Protein AF-A0A533XN51-F1 (afdb_monomer_lite)

Foldseek 3Di:
DDDPPPPDPPPPPPDPDPCVVDPDQQLVVLLVVLLVCLQVVPDLVVNLVSLVSNVVSPHDLVSSLVSLVVSCVVRNDVSSVSSLVSSVVNCVVVVHDSVD

Sequence (100 aa):
MIILDEGPTFEMSASLNRSNRSSLDVTSTELVTVAALTALQYPKEQLQIHIESALAAGCSPQEITEVILQMALYAGLPAVRNALQARADVFHRAQLEQGA

Radius of gyration: 18.74 Å; chains: 1; bounding box: 46×59×32 Å

Secondary structure (DSSP, 8-state):
-----------TTS---GGGT-SS-HHHHHHHHHHHHHHTT--HHHHHHHHHHHHHTT--HHHHHHHHHHTHHHHHHHHHHHHHHHHHHHHHHTT--TT-

Structure (mmCIF, N/CA/C/O backbone):
data_AF-A0A533XN51-F1
#
_entry.id   AF-A0A533XN51-F1
#
loop_
_atom_site.group_PDB
_atom_site.id
_atom_site.type_symbol
_atom_site.label_atom_id
_atom_site.label_alt_id
_atom_site.label_comp_id
_atom_site.label_asym_id
_atom_site.label_entity_id
_atom_site.label_seq_id
_atom_site.pdbx_PDB_ins_code
_atom_site.Cartn_x
_atom_site.Cartn_y
_atom_site.Cartn_z
_atom_site.occupancy
_atom_site.B_iso_or_equiv
_atom_site.auth_seq_id
_atom_site.auth_comp_id
_atom_site.auth_asym_id
_atom_site.auth_atom_id
_atom_site.pdbx_PDB_model_num
ATOM 1 N N . MET A 1 1 ? 33.274 47.474 8.267 1.00 41.12 1 MET A N 1
ATOM 2 C CA . MET A 1 1 ? 32.219 46.987 9.175 1.00 41.12 1 MET A CA 1
ATOM 3 C C . MET A 1 1 ? 31.180 46.286 8.319 1.00 41.12 1 MET A C 1
ATOM 5 O O . MET A 1 1 ? 30.300 46.938 7.782 1.00 41.12 1 MET A O 1
ATOM 9 N N . ILE A 1 2 ? 31.383 44.991 8.082 1.00 37.84 2 ILE A N 1
ATOM 10 C CA . ILE A 1 2 ? 30.404 44.113 7.438 1.00 37.84 2 ILE A CA 1
ATOM 11 C C . ILE A 1 2 ? 29.963 43.200 8.573 1.00 37.84 2 ILE A C 1
ATOM 13 O O . ILE A 1 2 ? 30.783 42.460 9.112 1.00 37.84 2 ILE A O 1
ATOM 17 N N . ILE A 1 3 ? 28.727 43.381 9.027 1.00 39.78 3 ILE A N 1
ATOM 18 C CA . ILE A 1 3 ? 28.108 42.518 10.028 1.00 39.78 3 ILE A CA 1
ATOM 19 C C . ILE A 1 3 ? 27.907 41.166 9.336 1.00 39.78 3 ILE A C 1
ATOM 21 O O . ILE A 1 3 ? 27.180 41.095 8.346 1.00 39.78 3 ILE A O 1
ATOM 25 N N . LEU A 1 4 ? 28.609 40.130 9.797 1.00 40.12 4 LEU A N 1
ATOM 26 C CA . LEU A 1 4 ? 28.270 38.749 9.471 1.00 40.12 4 LEU A CA 1
ATOM 27 C C . LEU A 1 4 ? 26.984 38.443 10.240 1.00 40.12 4 LEU A C 1
ATOM 29 O O . LEU A 1 4 ? 26.991 38.387 11.468 1.00 40.12 4 LEU A O 1
ATOM 33 N N . ASP A 1 5 ? 25.871 38.360 9.517 1.00 47.78 5 ASP A N 1
ATOM 34 C CA . ASP A 1 5 ? 24.639 37.770 10.028 1.00 47.78 5 ASP A CA 1
ATOM 35 C C . ASP A 1 5 ? 24.898 36.264 10.128 1.00 47.78 5 ASP A C 1
ATOM 37 O O . ASP A 1 5 ? 24.840 35.531 9.138 1.00 47.78 5 ASP A O 1
ATOM 41 N N . GLU A 1 6 ? 25.330 35.831 11.311 1.00 54.06 6 GLU A N 1
ATOM 42 C CA . GLU A 1 6 ? 25.426 34.424 11.685 1.00 54.06 6 GLU A CA 1
ATOM 43 C C . GLU A 1 6 ? 24.002 33.858 11.623 1.00 54.06 6 GLU A C 1
ATOM 45 O O . GLU A 1 6 ? 23.218 33.983 12.566 1.00 54.06 6 GLU A O 1
ATOM 50 N N . GLY A 1 7 ? 23.645 33.313 10.456 1.00 56.00 7 GLY A N 1
ATOM 51 C CA . GLY A 1 7 ? 22.354 32.682 10.220 1.00 56.00 7 GLY A CA 1
ATOM 52 C C . GLY A 1 7 ? 22.035 31.662 11.319 1.00 56.00 7 GLY A C 1
ATOM 53 O O . GLY A 1 7 ? 22.951 31.111 11.935 1.00 56.00 7 GLY A O 1
ATOM 54 N N . PRO A 1 8 ? 20.745 31.404 11.590 1.00 50.16 8 PRO A N 1
ATOM 55 C CA . PRO A 1 8 ? 20.329 30.633 12.750 1.00 50.16 8 PRO A CA 1
ATOM 56 C C . PRO A 1 8 ? 21.046 29.286 12.758 1.00 50.16 8 PRO A C 1
ATOM 58 O O . PRO A 1 8 ? 20.894 28.477 11.840 1.00 50.16 8 PRO A O 1
ATOM 61 N N . THR A 1 9 ? 21.840 29.070 13.806 1.00 52.50 9 THR A N 1
ATOM 62 C CA . THR A 1 9 ? 22.452 27.791 14.145 1.00 52.50 9 THR A CA 1
ATOM 63 C C . THR A 1 9 ? 21.329 26.771 14.249 1.00 52.50 9 THR A C 1
ATOM 65 O O . THR A 1 9 ? 20.614 26.712 15.248 1.00 52.50 9 THR A O 1
ATOM 68 N N . PHE A 1 10 ? 21.113 26.025 13.168 1.00 53.28 10 PHE A N 1
ATOM 69 C CA . PHE A 1 10 ? 20.123 24.966 13.097 1.00 53.28 10 PHE A CA 1
ATOM 70 C C . PHE A 1 10 ? 20.556 23.880 14.080 1.00 53.28 10 PHE A C 1
ATOM 72 O O . PHE A 1 10 ? 21.443 23.077 13.786 1.00 53.28 10 PHE A O 1
ATOM 79 N N . GLU A 1 11 ? 19.983 23.910 15.283 1.00 46.47 11 GLU A N 1
ATOM 80 C CA . GLU A 1 11 ? 20.185 22.888 16.301 1.00 46.47 11 GLU A CA 1
ATOM 81 C C . GLU A 1 11 ? 19.736 21.532 15.734 1.00 46.47 11 GLU A C 1
ATOM 83 O O . GLU A 1 11 ? 18.554 21.199 15.655 1.00 46.47 11 GLU A O 1
ATOM 88 N N . MET A 1 12 ? 20.719 20.746 15.292 1.00 45.56 12 MET A N 1
ATOM 89 C CA . MET A 1 12 ? 20.566 19.455 14.611 1.00 45.56 12 MET A CA 1
ATOM 90 C C . MET A 1 12 ? 19.972 18.354 15.517 1.00 45.56 12 MET A C 1
ATOM 92 O O . MET A 1 12 ? 19.759 17.230 15.073 1.00 45.56 12 MET A O 1
ATOM 96 N N . SER A 1 13 ? 19.704 18.628 16.795 1.00 45.22 13 SER A N 1
ATOM 97 C CA . SER A 1 13 ? 19.329 17.613 17.787 1.00 45.22 13 SER A CA 1
ATOM 98 C C . SER A 1 13 ? 17.820 17.455 18.025 1.00 45.22 13 SER A C 1
ATOM 100 O O . SER A 1 13 ? 17.437 16.540 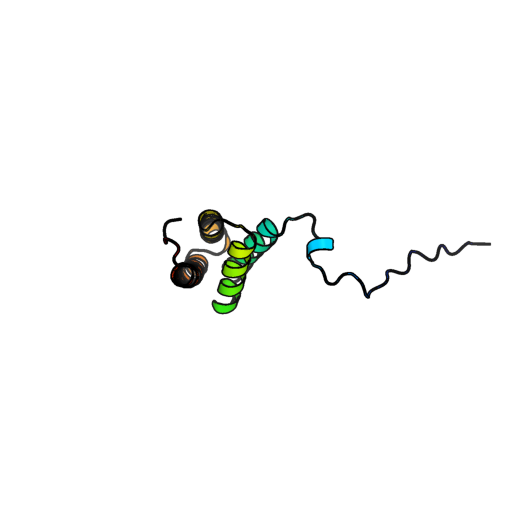18.750 1.00 45.22 13 SER A O 1
ATOM 102 N N . ALA A 1 14 ? 16.949 18.273 17.413 1.00 51.09 14 ALA A N 1
ATOM 103 C CA . ALA A 1 14 ? 15.523 18.325 17.786 1.00 51.09 14 ALA A CA 1
ATOM 104 C C . ALA A 1 14 ? 14.489 18.039 16.672 1.00 51.09 14 ALA A C 1
ATOM 106 O O . ALA A 1 14 ? 13.330 18.423 16.807 1.00 51.09 14 ALA A O 1
ATOM 107 N N . SER A 1 15 ? 14.823 17.366 15.565 1.00 43.75 15 SER A N 1
ATOM 108 C CA . SER A 1 15 ? 13.804 17.102 14.522 1.00 43.75 15 SER A CA 1
ATOM 109 C C . SER A 1 15 ? 13.941 15.763 13.790 1.00 43.75 15 SER A C 1
ATOM 111 O O . SER A 1 15 ? 13.963 15.686 12.568 1.00 43.75 15 SER A O 1
ATOM 113 N N . LEU A 1 16 ? 13.933 14.673 14.562 1.00 53.84 16 LEU A N 1
ATOM 114 C CA . LEU A 1 16 ? 13.752 13.295 14.072 1.00 53.84 16 LEU A CA 1
ATOM 115 C C . LEU A 1 16 ? 12.273 12.894 13.893 1.00 53.84 16 LEU A C 1
ATOM 117 O O . LEU A 1 16 ? 11.968 11.713 13.763 1.00 53.84 16 LEU A O 1
ATOM 121 N N . ASN A 1 17 ? 11.339 13.850 13.876 1.00 53.56 17 ASN A N 1
ATOM 122 C CA . ASN A 1 17 ? 9.937 13.558 13.587 1.00 53.56 17 ASN A CA 1
ATOM 123 C C . ASN A 1 17 ? 9.617 13.934 12.132 1.00 53.56 17 ASN A C 1
ATOM 125 O O . ASN A 1 17 ? 9.489 15.120 11.817 1.00 53.56 17 ASN A O 1
ATOM 129 N N . ARG A 1 18 ? 9.483 12.932 11.245 1.00 54.81 18 ARG A N 1
ATOM 130 C CA . ARG A 1 18 ? 9.094 13.111 9.827 1.00 54.81 18 ARG A CA 1
ATOM 131 C C . ARG A 1 18 ? 7.836 13.985 9.698 1.00 54.81 18 ARG A C 1
ATOM 133 O O . ARG A 1 18 ? 7.762 14.818 8.797 1.00 54.81 18 ARG A O 1
ATOM 140 N N . SER A 1 19 ? 6.907 13.861 10.647 1.00 54.94 19 SER A N 1
ATOM 141 C CA . SER A 1 19 ? 5.648 14.615 10.713 1.00 54.94 19 SER A CA 1
ATOM 142 C C . SER A 1 19 ? 5.830 16.128 10.874 1.00 54.94 19 SER A C 1
ATOM 144 O O . SER A 1 19 ? 4.920 16.880 10.563 1.00 54.94 19 SER A O 1
ATOM 146 N N . ASN A 1 20 ? 6.998 16.599 11.327 1.00 56.41 20 ASN A N 1
ATO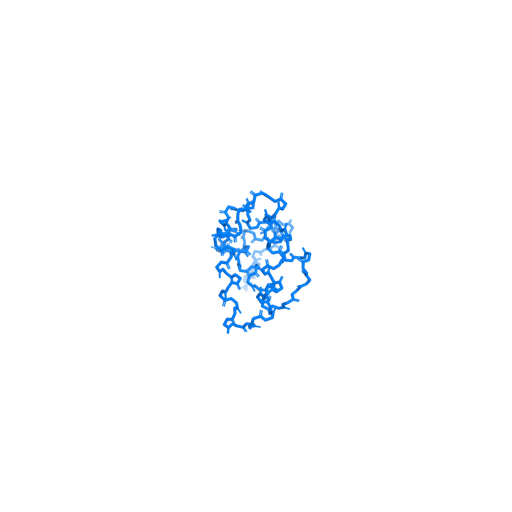M 147 C CA . ASN A 1 20 ? 7.255 18.027 11.554 1.00 56.41 20 ASN A CA 1
ATOM 148 C C . ASN A 1 20 ? 7.872 18.742 10.334 1.00 56.41 20 ASN A C 1
ATOM 150 O O . ASN A 1 20 ? 8.165 19.934 10.398 1.00 56.41 20 ASN A O 1
ATOM 154 N N . ARG A 1 21 ? 8.135 18.012 9.238 1.00 65.56 21 ARG A N 1
ATOM 155 C CA . ARG A 1 21 ? 8.764 18.530 8.003 1.00 65.56 21 ARG A CA 1
ATOM 156 C C . ARG A 1 21 ? 7.914 18.311 6.751 1.00 65.56 21 ARG A C 1
ATOM 158 O O . ARG A 1 21 ? 8.276 18.813 5.691 1.00 65.56 21 ARG A O 1
ATOM 165 N N . SER A 1 22 ? 6.821 17.561 6.865 1.00 70.25 22 SER A N 1
ATOM 166 C CA . SER A 1 22 ? 5.895 17.280 5.773 1.00 70.25 22 SER A CA 1
ATOM 167 C C . SER A 1 22 ? 4.614 18.075 5.979 1.00 70.25 22 SER A C 1
ATOM 169 O O . SER A 1 22 ? 4.061 18.078 7.074 1.00 70.25 22 SER A O 1
ATOM 171 N N . SER A 1 23 ? 4.130 18.730 4.927 1.00 80.50 23 SER A N 1
ATOM 172 C CA . SER A 1 23 ? 2.785 19.313 4.910 1.00 80.50 23 SER A CA 1
ATOM 173 C C . SER A 1 23 ? 1.689 18.259 4.722 1.00 80.50 23 SER A C 1
ATOM 175 O O . SER A 1 23 ? 0.513 18.608 4.748 1.00 80.50 23 SER A O 1
ATOM 177 N N . LEU A 1 24 ? 2.062 17.000 4.462 1.00 83.56 24 LEU A N 1
ATOM 178 C CA . LEU A 1 24 ? 1.125 15.887 4.340 1.00 83.56 24 LEU A CA 1
ATOM 179 C C . LEU A 1 24 ? 0.761 15.358 5.724 1.00 83.56 24 LEU A C 1
ATOM 181 O O . LEU A 1 24 ? 1.620 15.230 6.599 1.00 83.56 24 LEU A O 1
ATOM 185 N N . ASP A 1 25 ? -0.505 14.998 5.885 1.00 87.81 25 ASP A N 1
ATOM 186 C CA . ASP A 1 25 ? -0.973 14.245 7.035 1.00 87.81 25 ASP A CA 1
ATOM 187 C C . ASP A 1 25 ? -0.414 12.812 7.035 1.00 87.81 25 ASP A C 1
ATOM 189 O O . ASP A 1 25 ? 0.157 12.303 6.059 1.00 87.81 25 ASP A O 1
ATOM 193 N N . VAL A 1 26 ? -0.516 12.170 8.198 1.00 89.25 26 VAL A N 1
ATOM 194 C CA . VAL A 1 26 ? 0.075 10.847 8.443 1.00 89.25 26 VAL A CA 1
ATOM 195 C C . VAL A 1 26 ? -0.562 9.789 7.536 1.00 89.25 26 VAL A C 1
ATOM 197 O O . VAL A 1 26 ? 0.152 8.981 6.950 1.00 89.25 26 VAL A O 1
ATOM 200 N N . THR A 1 27 ? -1.880 9.850 7.349 1.00 92.25 27 THR A N 1
ATOM 201 C CA . THR A 1 27 ? -2.660 8.991 6.442 1.00 92.25 27 THR A CA 1
ATOM 202 C C . THR A 1 27 ? -2.175 9.099 4.996 1.00 92.25 27 THR A C 1
ATOM 204 O O . THR A 1 27 ? -1.801 8.085 4.408 1.00 92.25 27 THR A O 1
ATOM 207 N N . 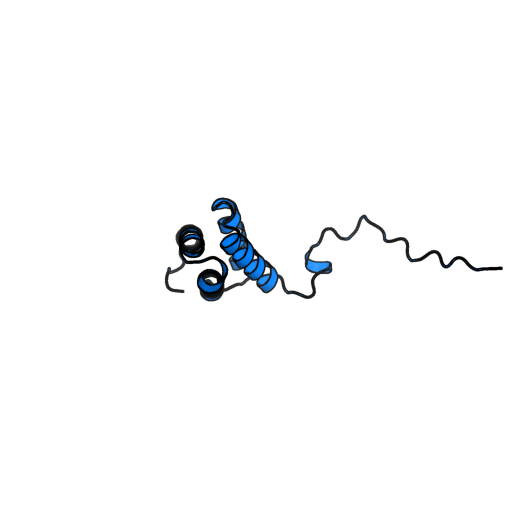SER A 1 28 ? -2.071 10.311 4.432 1.00 93.69 28 SER A N 1
ATOM 208 C CA . SER A 1 28 ? -1.556 10.491 3.065 1.00 93.69 28 SER A CA 1
ATOM 209 C C . SER A 1 28 ? -0.121 9.992 2.930 1.00 93.69 28 SER A C 1
ATOM 211 O O . SER A 1 28 ? 0.240 9.396 1.917 1.00 93.69 28 SER A O 1
ATOM 213 N N . THR A 1 29 ? 0.707 10.199 3.955 1.00 93.19 29 THR A N 1
ATOM 214 C CA . THR A 1 29 ? 2.101 9.734 3.952 1.00 93.19 29 THR A CA 1
ATOM 215 C C . THR A 1 29 ? 2.193 8.206 3.893 1.00 93.19 29 THR A C 1
ATOM 217 O O . THR A 1 29 ? 3.008 7.667 3.137 1.00 93.19 29 THR A O 1
ATOM 220 N N . GLU A 1 30 ? 1.358 7.496 4.651 1.00 95.62 30 GLU A N 1
ATOM 221 C CA . GLU A 1 30 ? 1.321 6.031 4.626 1.00 95.62 30 GLU A CA 1
ATOM 222 C C . GLU A 1 30 ? 0.743 5.498 3.311 1.00 95.62 30 GLU A C 1
ATOM 224 O O . GLU A 1 30 ? 1.339 4.603 2.712 1.00 95.62 30 GLU A O 1
ATOM 229 N N . LEU A 1 31 ? -0.331 6.095 2.780 1.00 96.94 31 LEU A N 1
ATOM 230 C CA . LEU A 1 31 ? -0.884 5.710 1.475 1.00 96.94 31 LEU A CA 1
ATOM 231 C C . LEU A 1 31 ? 0.138 5.884 0.344 1.00 96.94 31 LEU A C 1
ATOM 233 O O . LEU A 1 31 ? 0.316 4.985 -0.479 1.00 96.94 31 LEU A O 1
ATOM 237 N N . VAL A 1 32 ? 0.875 6.998 0.331 1.00 96.38 32 VAL A N 1
ATOM 238 C CA . VAL A 1 32 ? 1.971 7.220 -0.627 1.00 96.38 32 VAL A CA 1
ATOM 239 C C . VAL A 1 32 ? 3.070 6.171 -0.456 1.00 96.38 32 VAL A C 1
ATOM 241 O O . VAL A 1 32 ? 3.627 5.690 -1.444 1.00 96.38 32 VAL A O 1
ATOM 244 N N . THR A 1 33 ? 3.369 5.776 0.780 1.00 96.56 33 THR A N 1
ATOM 245 C CA . THR A 1 33 ? 4.371 4.741 1.049 1.00 96.56 33 THR A CA 1
ATOM 246 C C . THR A 1 33 ? 3.908 3.374 0.536 1.00 96.56 33 THR A C 1
ATOM 248 O O . THR A 1 33 ? 4.669 2.701 -0.156 1.00 96.56 33 THR A O 1
ATOM 251 N N . VAL A 1 34 ? 2.650 2.989 0.771 1.00 97.88 34 VAL A N 1
ATOM 252 C CA . VAL A 1 34 ? 2.047 1.760 0.222 1.00 97.88 34 VAL A CA 1
ATOM 253 C C . VAL A 1 34 ? 2.082 1.763 -1.310 1.00 97.88 34 VAL A C 1
ATOM 255 O O . VAL A 1 34 ? 2.466 0.756 -1.915 1.00 97.88 34 VAL A O 1
ATOM 258 N N . ALA A 1 35 ? 1.750 2.891 -1.944 1.00 98.00 35 ALA A N 1
ATOM 259 C CA . ALA A 1 35 ? 1.832 3.055 -3.395 1.00 98.00 35 ALA A CA 1
ATOM 260 C C . ALA A 1 35 ? 3.265 2.837 -3.906 1.00 98.00 35 ALA A C 1
ATOM 262 O O . ALA A 1 35 ? 3.494 2.042 -4.819 1.00 98.00 35 ALA A O 1
ATOM 263 N N . ALA A 1 36 ? 4.243 3.496 -3.278 1.00 97.88 36 ALA A N 1
ATOM 264 C CA . ALA A 1 36 ? 5.648 3.406 -3.658 1.00 97.88 36 ALA A CA 1
ATOM 265 C C . ALA A 1 36 ? 6.199 1.983 -3.492 1.00 97.88 36 ALA A C 1
ATOM 267 O O . ALA A 1 36 ? 6.830 1.459 -4.407 1.00 97.88 36 ALA A O 1
ATOM 268 N N . LEU A 1 37 ? 5.926 1.328 -2.361 1.00 97.88 37 LEU A N 1
ATOM 269 C CA . LEU A 1 37 ? 6.372 -0.044 -2.106 1.00 97.88 37 LEU A CA 1
ATOM 270 C C . LEU A 1 37 ? 5.724 -1.047 -3.067 1.00 97.88 37 LEU A C 1
ATOM 272 O O . LEU A 1 37 ? 6.389 -1.987 -3.506 1.00 97.88 37 LEU A O 1
ATOM 276 N N . THR A 1 38 ? 4.461 -0.819 -3.438 1.00 98.06 38 THR A N 1
ATOM 277 C CA . THR A 1 38 ? 3.775 -1.596 -4.477 1.00 98.06 38 THR A CA 1
ATOM 278 C C . THR A 1 38 ? 4.472 -1.421 -5.823 1.00 98.06 38 THR A C 1
ATOM 280 O O . THR A 1 38 ? 4.852 -2.409 -6.449 1.00 98.06 38 THR A O 1
ATOM 283 N N . ALA A 1 39 ? 4.688 -0.175 -6.254 1.00 97.75 39 ALA A N 1
ATOM 284 C CA . ALA A 1 39 ? 5.270 0.124 -7.558 1.00 97.75 39 ALA A CA 1
ATOM 285 C C . ALA A 1 39 ? 6.721 -0.362 -7.694 1.00 97.75 39 ALA A C 1
ATOM 287 O O . ALA A 1 39 ? 7.117 -0.855 -8.747 1.00 97.75 39 ALA A O 1
ATOM 288 N N . LEU A 1 40 ? 7.503 -0.263 -6.617 1.00 97.31 40 LEU A N 1
ATOM 289 C CA . LEU A 1 40 ? 8.899 -0.699 -6.565 1.00 97.31 40 LEU A CA 1
ATOM 290 C C . LEU A 1 40 ? 9.058 -2.201 -6.284 1.00 97.31 40 LEU A C 1
ATOM 292 O O . LEU A 1 40 ? 10.186 -2.687 -6.244 1.00 97.31 40 LEU A O 1
ATOM 296 N N . GLN A 1 41 ? 7.955 -2.934 -6.083 1.00 95.38 41 GLN A N 1
ATOM 297 C CA . GLN A 1 41 ? 7.948 -4.367 -5.769 1.00 95.38 41 GLN A CA 1
ATOM 298 C C . GLN A 1 41 ? 8.853 -4.733 -4.582 1.00 95.38 41 GLN A C 1
ATOM 300 O O . GLN A 1 41 ? 9.615 -5.702 -4.626 1.00 95.38 41 GLN A O 1
ATOM 305 N N . TYR A 1 42 ? 8.764 -3.942 -3.515 1.00 95.38 42 TYR A N 1
ATOM 306 C CA . TYR A 1 42 ? 9.505 -4.188 -2.283 1.00 95.38 42 TYR A CA 1
ATOM 307 C C . TYR A 1 42 ? 9.092 -5.510 -1.605 1.00 95.38 42 TYR A C 1
ATOM 309 O O . TYR A 1 42 ? 8.021 -6.051 -1.900 1.00 95.38 42 TYR A O 1
ATOM 317 N N . PRO A 1 43 ? 9.917 -6.043 -0.680 1.00 96.19 43 PRO A N 1
ATOM 318 C CA . PRO A 1 43 ? 9.590 -7.255 0.060 1.00 96.19 43 PRO A CA 1
ATOM 319 C C . PRO A 1 43 ? 8.219 -7.175 0.729 1.00 96.19 43 PRO A C 1
ATOM 321 O O . PRO A 1 43 ? 7.831 -6.143 1.288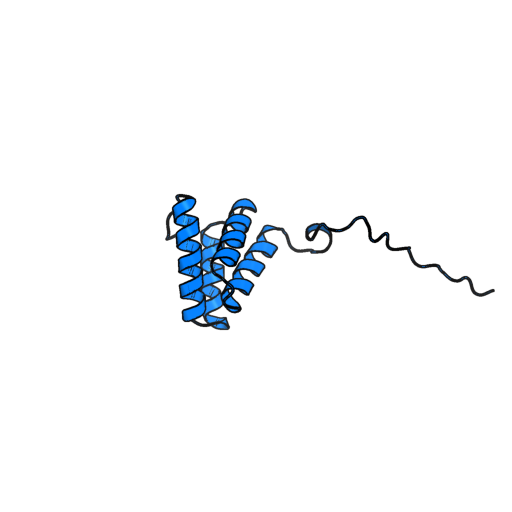 1.00 96.19 43 PRO A O 1
ATOM 324 N N . LYS A 1 44 ? 7.503 -8.299 0.690 1.00 95.25 44 LYS A N 1
ATOM 325 C CA . LYS A 1 44 ? 6.126 -8.417 1.172 1.00 95.25 44 LYS A CA 1
ATOM 326 C C . LYS A 1 44 ? 5.998 -7.955 2.620 1.00 95.25 44 LYS A C 1
ATOM 328 O O . LYS A 1 44 ? 5.054 -7.250 2.951 1.00 95.25 44 LYS A O 1
ATOM 333 N N . GLU A 1 45 ? 6.962 -8.307 3.458 1.00 96.38 45 GLU A N 1
ATOM 334 C CA . GLU A 1 45 ? 6.982 -8.000 4.885 1.00 96.38 45 GLU A CA 1
ATOM 335 C C . GLU A 1 45 ? 7.021 -6.487 5.134 1.00 96.38 45 GLU A 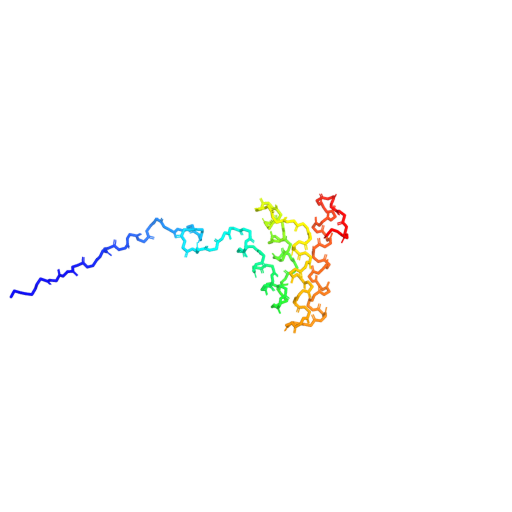C 1
ATOM 337 O O . GLU A 1 45 ? 6.299 -5.992 5.994 1.00 96.38 45 GLU A O 1
ATOM 342 N N . GLN A 1 46 ? 7.797 -5.727 4.350 1.00 96.06 46 GLN A N 1
ATOM 343 C CA . GLN A 1 46 ? 7.824 -4.266 4.487 1.00 96.06 46 GLN A CA 1
ATOM 344 C C . GLN A 1 46 ? 6.510 -3.627 4.048 1.00 96.06 46 GLN A C 1
ATOM 346 O O . GLN A 1 46 ? 6.024 -2.710 4.708 1.00 96.06 46 GLN A O 1
ATOM 351 N N . LEU A 1 47 ? 5.903 -4.133 2.973 1.00 97.12 47 LEU A N 1
ATOM 352 C CA . LEU A 1 47 ? 4.593 -3.660 2.544 1.00 97.12 47 LEU A CA 1
ATOM 353 C C . LEU A 1 47 ? 3.517 -3.947 3.604 1.00 97.12 47 LEU A C 1
ATOM 355 O O . LEU A 1 47 ? 2.688 -3.086 3.872 1.00 97.12 47 LEU A O 1
ATOM 359 N N . GLN A 1 48 ? 3.559 -5.115 4.253 1.00 97.81 48 GLN A N 1
ATOM 360 C CA . GLN A 1 48 ? 2.632 -5.463 5.336 1.00 97.81 48 GLN A CA 1
ATOM 361 C C . GLN A 1 48 ? 2.730 -4.493 6.517 1.00 97.81 48 GLN A C 1
ATOM 363 O O . GLN A 1 48 ? 1.700 -4.003 6.969 1.00 97.81 48 GLN A O 1
ATOM 368 N N . ILE A 1 49 ? 3.948 -4.151 6.953 1.00 97.56 49 ILE A N 1
ATOM 369 C CA . ILE A 1 49 ? 4.173 -3.190 8.047 1.00 97.56 49 ILE A CA 1
ATOM 370 C C . ILE A 1 49 ? 3.534 -1.832 7.730 1.00 97.56 49 ILE A C 1
ATOM 372 O O . ILE A 1 49 ? 2.880 -1.242 8.585 1.00 97.56 49 ILE A O 1
ATOM 376 N N . HIS A 1 50 ? 3.677 -1.342 6.496 1.00 97.19 50 HIS A N 1
ATOM 377 C CA . HIS A 1 50 ? 3.084 -0.063 6.096 1.00 97.19 50 HIS A CA 1
ATOM 378 C C . HIS A 1 50 ? 1.569 -0.130 5.885 1.00 97.19 50 HIS A C 1
ATOM 380 O O . HIS A 1 50 ? 0.884 0.855 6.131 1.00 97.19 50 HIS A O 1
ATOM 386 N N . ILE A 1 51 ? 1.015 -1.283 5.506 1.00 97.62 51 ILE A N 1
ATOM 387 C CA . ILE A 1 51 ? -0.443 -1.481 5.479 1.00 97.62 51 ILE A CA 1
ATOM 388 C C . ILE A 1 51 ? -1.010 -1.469 6.906 1.00 97.62 51 ILE A C 1
ATOM 390 O O . ILE A 1 51 ? -2.028 -0.827 7.153 1.00 97.62 51 ILE A O 1
ATOM 394 N N . GLU A 1 52 ? -0.344 -2.127 7.858 1.00 97.25 52 GLU A N 1
ATOM 395 C CA . GLU A 1 52 ? -0.714 -2.085 9.280 1.00 97.25 52 GLU A CA 1
ATOM 396 C C . GLU A 1 52 ? -0.598 -0.658 9.845 1.00 97.25 52 GLU A C 1
ATOM 398 O O . GLU A 1 52 ? -1.512 -0.187 10.525 1.00 97.25 52 GLU A O 1
ATOM 403 N N . SER A 1 53 ? 0.477 0.064 9.502 1.00 96.06 53 SER A N 1
ATOM 404 C CA . SER A 1 53 ? 0.672 1.475 9.869 1.00 96.06 53 SER A CA 1
ATOM 405 C C . SER A 1 53 ? -0.414 2.379 9.276 1.00 96.06 53 SER A C 1
ATOM 407 O O . SER A 1 53 ? -0.974 3.212 9.985 1.00 96.06 53 SER A O 1
ATOM 409 N N . ALA A 1 54 ? -0.783 2.180 8.006 1.00 96.50 54 ALA A N 1
ATOM 410 C CA . ALA A 1 54 ? -1.844 2.935 7.341 1.00 96.50 54 ALA A CA 1
ATOM 411 C C . ALA A 1 54 ? -3.202 2.755 8.038 1.00 96.50 54 ALA A C 1
ATOM 413 O O . ALA A 1 54 ? -3.903 3.739 8.276 1.00 96.50 54 ALA A O 1
ATOM 414 N N . LEU A 1 55 ? -3.549 1.519 8.419 1.00 96.31 55 LEU A N 1
ATOM 415 C CA . LEU A 1 55 ? -4.759 1.229 9.195 1.00 96.31 55 LEU A CA 1
ATOM 416 C C . LEU A 1 55 ? -4.718 1.913 10.570 1.00 96.31 55 LEU A C 1
ATOM 418 O O . LEU A 1 55 ? -5.690 2.548 10.973 1.00 96.31 55 LEU A O 1
ATOM 422 N N . ALA A 1 56 ? -3.584 1.839 11.274 1.00 95.31 56 ALA A N 1
ATOM 423 C CA . ALA A 1 56 ? -3.405 2.491 12.572 1.00 95.31 56 ALA A CA 1
ATOM 424 C C . ALA A 1 56 ? -3.452 4.029 12.483 1.00 95.31 56 ALA A C 1
ATOM 426 O O . ALA A 1 56 ? -3.907 4.687 13.417 1.00 95.31 56 ALA A O 1
ATOM 427 N N . ALA A 1 57 ? -3.023 4.598 11.353 1.00 93.44 57 ALA A N 1
ATOM 428 C CA . ALA A 1 57 ? -3.126 6.023 11.055 1.00 93.44 57 ALA A CA 1
ATOM 429 C C . ALA A 1 57 ? -4.563 6.472 10.731 1.00 93.44 57 ALA A C 1
ATOM 431 O O . ALA A 1 57 ? -4.821 7.674 10.698 1.00 93.44 57 ALA A O 1
ATOM 432 N N . GLY A 1 58 ? -5.493 5.533 10.519 1.00 94.44 58 GLY A N 1
ATOM 433 C CA . GLY A 1 58 ? -6.904 5.803 10.244 1.00 94.44 58 GLY A CA 1
ATOM 434 C C . GLY A 1 58 ? -7.313 5.684 8.775 1.00 94.44 58 GLY A C 1
ATOM 435 O O . GLY A 1 58 ? -8.428 6.078 8.444 1.00 94.44 58 GLY A O 1
ATOM 436 N N . CYS A 1 59 ? -6.456 5.145 7.899 1.00 96.12 59 CYS A N 1
ATOM 437 C CA . CYS A 1 59 ? -6.858 4.840 6.525 1.00 96.12 59 CYS A CA 1
ATOM 438 C C . CYS A 1 59 ? -7.879 3.701 6.526 1.00 96.12 59 CYS A C 1
ATOM 440 O O . CYS A 1 59 ? -7.724 2.702 7.236 1.00 96.12 59 CYS A O 1
ATOM 442 N N . SER A 1 60 ? -8.903 3.822 5.694 1.00 95.75 60 SER A N 1
ATOM 443 C CA . SER A 1 60 ? -9.862 2.751 5.473 1.00 95.75 60 SER A CA 1
ATOM 444 C C . SER A 1 60 ? -9.241 1.608 4.655 1.00 95.75 60 SER A C 1
ATOM 446 O O . SER A 1 60 ? -8.358 1.833 3.816 1.00 95.75 60 SER A O 1
ATOM 448 N N . PRO A 1 61 ? -9.714 0.364 4.845 1.00 95.88 61 PRO A N 1
ATOM 449 C CA . PRO A 1 61 ? -9.322 -0.759 3.994 1.00 95.88 61 PRO A CA 1
ATOM 450 C C . PRO A 1 61 ? -9.549 -0.478 2.498 1.00 95.88 61 PRO A C 1
ATOM 452 O O . PRO A 1 61 ? -8.701 -0.838 1.679 1.00 95.88 61 PRO A O 1
ATOM 455 N N . GLN A 1 62 ? -10.630 0.245 2.177 1.00 96.06 62 GLN A N 1
ATOM 456 C CA . GLN A 1 62 ? -10.990 0.738 0.844 1.00 96.06 62 GLN A CA 1
ATOM 457 C C . GLN A 1 62 ? -9.864 1.573 0.231 1.00 96.06 62 GLN A C 1
ATOM 459 O O . GLN A 1 62 ? -9.413 1.288 -0.875 1.00 96.06 62 GLN A O 1
ATOM 464 N N . GLU A 1 63 ? -9.394 2.601 0.944 1.00 97.06 63 GLU A N 1
ATOM 465 C CA . GLU A 1 63 ? -8.365 3.525 0.447 1.00 97.06 63 GLU A CA 1
ATOM 466 C C . GLU A 1 63 ? -7.054 2.793 0.158 1.00 97.06 63 GLU A C 1
ATOM 468 O O . GLU A 1 63 ? -6.416 3.030 -0.867 1.00 97.06 63 GLU A O 1
ATOM 473 N N . ILE A 1 64 ? -6.678 1.852 1.027 1.00 97.62 64 ILE A N 1
ATOM 474 C CA . ILE A 1 64 ? -5.485 1.023 0.836 1.00 97.62 64 ILE A CA 1
ATOM 475 C C . ILE A 1 64 ? -5.644 0.141 -0.409 1.00 97.62 64 ILE A C 1
ATOM 477 O O . ILE A 1 64 ? -4.727 0.051 -1.230 1.00 97.62 64 ILE A O 1
ATOM 481 N N . THR A 1 65 ? -6.801 -0.509 -0.564 1.00 97.62 65 THR A N 1
ATOM 482 C CA . THR A 1 65 ? -7.105 -1.348 -1.730 1.00 97.62 65 THR A CA 1
ATOM 483 C C . THR A 1 65 ? -7.074 -0.526 -3.020 1.00 97.62 65 THR A C 1
ATOM 485 O O . THR A 1 65 ? -6.422 -0.933 -3.981 1.00 97.62 65 THR A O 1
ATOM 488 N N . GLU A 1 66 ? -7.714 0.643 -3.032 1.00 97.62 66 GLU A N 1
ATOM 489 C CA . GLU A 1 66 ? -7.782 1.537 -4.188 1.00 97.62 66 GLU A CA 1
ATOM 490 C C . GLU A 1 66 ? -6.386 2.008 -4.601 1.00 97.62 66 GLU A C 1
ATOM 492 O O . GLU A 1 66 ? -6.018 1.890 -5.766 1.00 97.62 66 GLU A O 1
ATOM 497 N N . VAL A 1 67 ? -5.553 2.449 -3.655 1.00 97.81 67 VAL A N 1
ATOM 498 C CA . VAL A 1 67 ? -4.177 2.875 -3.952 1.00 97.81 67 VAL A CA 1
ATOM 499 C C . VAL A 1 67 ? -3.356 1.744 -4.574 1.00 97.81 67 VAL A C 1
ATOM 501 O O . VAL A 1 67 ? -2.646 1.970 -5.556 1.00 97.81 67 VAL A O 1
ATOM 504 N N . ILE A 1 68 ? -3.475 0.517 -4.058 1.00 98.12 68 ILE A N 1
ATOM 505 C CA . ILE A 1 68 ? -2.801 -0.653 -4.635 1.00 98.12 68 ILE A CA 1
ATOM 506 C C . ILE A 1 68 ? -3.310 -0.926 -6.059 1.00 98.12 68 ILE A C 1
ATOM 508 O O . ILE A 1 68 ? -2.508 -1.204 -6.950 1.00 98.12 68 ILE A O 1
ATOM 512 N N . LEU A 1 69 ? -4.619 -0.820 -6.305 1.00 97.94 69 LEU A N 1
ATOM 513 C CA . LEU A 1 69 ? -5.209 -1.024 -7.631 1.00 97.94 69 LEU A CA 1
ATOM 514 C C . LEU A 1 69 ? -4.793 0.061 -8.632 1.00 97.94 69 LEU A C 1
ATOM 516 O O . LEU A 1 69 ? -4.465 -0.268 -9.773 1.00 97.94 69 LEU A O 1
ATOM 520 N N . GLN A 1 70 ? -4.715 1.325 -8.211 1.00 97.88 70 GLN A N 1
ATOM 521 C CA . GLN A 1 70 ? -4.235 2.439 -9.038 1.00 97.88 70 GLN A CA 1
ATOM 522 C C . GLN A 1 70 ? -2.804 2.200 -9.543 1.00 97.88 70 GLN A C 1
ATOM 524 O O . GLN A 1 70 ? -2.454 2.609 -10.653 1.00 97.88 70 GLN A O 1
ATOM 529 N N . MET A 1 71 ? -1.977 1.461 -8.789 1.00 98.19 71 MET A N 1
ATOM 530 C CA . MET A 1 71 ? -0.624 1.097 -9.225 1.00 98.19 71 MET A CA 1
ATOM 531 C C . MET A 1 71 ? -0.597 0.148 -10.427 1.00 98.19 71 MET A C 1
ATOM 533 O O . MET A 1 71 ? 0.451 0.015 -11.058 1.00 98.19 71 MET A O 1
ATOM 537 N N . ALA A 1 72 ? -1.726 -0.447 -10.829 1.00 97.50 72 ALA A N 1
ATOM 538 C CA . ALA A 1 72 ? -1.797 -1.266 -12.039 1.00 97.50 72 ALA A CA 1
ATOM 539 C C . ALA A 1 72 ? -1.414 -0.460 -13.286 1.00 97.50 72 ALA A C 1
ATOM 541 O O . ALA A 1 72 ? -0.791 -1.005 -14.197 1.00 97.50 72 ALA A O 1
ATOM 542 N N . LEU A 1 73 ? -1.736 0.838 -13.299 1.00 97.00 73 LEU A N 1
ATOM 543 C CA . LEU A 1 73 ? -1.421 1.749 -14.399 1.00 97.00 73 LEU A CA 1
ATOM 544 C C . LEU A 1 73 ? 0.071 2.098 -14.479 1.00 97.00 73 LEU A C 1
ATOM 546 O O . LEU A 1 73 ? 0.571 2.370 -15.566 1.00 97.00 73 LEU A O 1
ATOM 550 N N . TYR A 1 74 ? 0.777 2.082 -13.346 1.00 96.19 74 TYR A N 1
ATOM 551 C CA . TYR A 1 74 ? 2.160 2.562 -13.251 1.00 96.19 74 TYR A CA 1
ATOM 552 C C . TYR A 1 74 ? 3.192 1.431 -13.179 1.00 96.19 74 TYR A C 1
ATOM 554 O O . TYR A 1 74 ? 4.284 1.564 -13.723 1.00 96.19 74 TYR A O 1
ATOM 562 N N . ALA A 1 75 ? 2.853 0.316 -12.528 1.00 96.44 75 ALA A N 1
ATOM 563 C CA . ALA A 1 75 ? 3.758 -0.806 -12.261 1.00 96.44 75 ALA A CA 1
ATOM 564 C C . ALA A 1 75 ? 3.261 -2.149 -12.827 1.00 96.44 75 ALA A C 1
ATOM 566 O O . ALA A 1 75 ? 3.971 -3.154 -12.781 1.00 96.44 75 ALA A O 1
ATOM 567 N N . GLY A 1 76 ? 2.051 -2.179 -13.391 1.00 96.88 76 GLY A N 1
ATOM 568 C CA . GLY A 1 76 ? 1.467 -3.369 -13.998 1.00 96.88 76 GLY A CA 1
ATOM 569 C C . GLY A 1 76 ? 0.865 -4.365 -13.002 1.00 96.88 76 GLY A C 1
ATOM 570 O O . GLY A 1 76 ? 1.019 -4.285 -11.782 1.00 96.88 76 GLY A O 1
ATOM 571 N N . LEU A 1 77 ? 0.156 -5.352 -13.552 1.00 97.38 77 LEU A N 1
ATOM 572 C CA . LEU A 1 77 ? -0.591 -6.346 -12.775 1.00 97.38 77 LEU A CA 1
ATOM 573 C C . LEU A 1 77 ? 0.264 -7.255 -11.869 1.00 97.38 77 LEU A C 1
ATOM 575 O O . LEU A 1 77 ? -0.228 -7.601 -10.795 1.00 97.38 77 LEU A O 1
ATOM 579 N N . PRO A 1 78 ? 1.506 -7.660 -12.222 1.00 96.81 78 PRO A N 1
ATOM 580 C CA . PRO A 1 78 ? 2.320 -8.497 -11.336 1.00 96.81 78 PRO A CA 1
ATOM 581 C C . PRO A 1 78 ? 2.633 -7.822 -9.995 1.00 96.81 78 PRO A C 1
ATOM 583 O O . PRO A 1 78 ? 2.506 -8.458 -8.948 1.00 96.81 78 PRO A O 1
ATOM 586 N N . ALA A 1 79 ? 2.979 -6.531 -10.022 1.00 97.25 79 ALA A N 1
ATOM 587 C CA . ALA A 1 79 ? 3.255 -5.741 -8.826 1.00 97.25 79 ALA A CA 1
ATOM 588 C C . ALA A 1 79 ? 2.005 -5.622 -7.940 1.00 97.25 79 ALA A C 1
ATOM 590 O O . ALA A 1 79 ? 2.037 -5.967 -6.757 1.00 97.25 79 ALA A O 1
ATOM 591 N N . VAL A 1 80 ? 0.874 -5.248 -8.545 1.00 97.94 80 VAL A N 1
ATOM 592 C CA . VAL A 1 80 ? -0.418 -5.127 -7.852 1.00 97.94 80 VAL A CA 1
ATOM 593 C C . VAL A 1 80 ? -0.875 -6.451 -7.259 1.00 97.94 80 VAL A C 1
ATOM 595 O O . VAL A 1 80 ? -1.298 -6.493 -6.109 1.00 97.94 80 VAL A O 1
ATOM 598 N N . ARG A 1 81 ? -0.759 -7.562 -7.993 1.00 97.44 81 ARG A N 1
ATOM 599 C CA . ARG A 1 81 ? -1.154 -8.884 -7.492 1.00 97.44 81 ARG A CA 1
ATOM 600 C C . ARG A 1 81 ? -0.376 -9.258 -6.232 1.00 97.44 81 ARG A C 1
ATOM 602 O O . ARG A 1 81 ? -0.976 -9.735 -5.272 1.00 97.44 81 ARG A O 1
ATOM 609 N N . ASN A 1 82 ? 0.937 -9.038 -6.227 1.00 97.12 82 ASN A N 1
ATOM 610 C CA . ASN A 1 82 ? 1.775 -9.333 -5.066 1.00 97.12 82 ASN A CA 1
ATOM 611 C C . ASN A 1 82 ? 1.410 -8.429 -3.875 1.00 97.12 82 ASN A C 1
ATOM 613 O O . ASN A 1 82 ? 1.307 -8.909 -2.745 1.00 97.12 82 ASN A O 1
ATOM 617 N N . ALA A 1 83 ? 1.132 -7.148 -4.129 1.00 97.81 83 ALA A N 1
ATOM 618 C CA . ALA A 1 83 ? 0.684 -6.211 -3.104 1.00 97.81 83 ALA A CA 1
ATOM 619 C C . ALA A 1 83 ? -0.697 -6.565 -2.527 1.00 97.81 83 ALA A C 1
ATOM 621 O O . ALA A 1 83 ? -0.883 -6.550 -1.312 1.00 97.81 83 ALA A O 1
ATOM 622 N N . LEU A 1 84 ? -1.650 -6.981 -3.365 1.00 97.50 84 LEU A N 1
ATOM 623 C CA . LEU A 1 84 ? -2.966 -7.448 -2.922 1.00 97.50 84 LEU A CA 1
ATOM 624 C C . LEU A 1 84 ? -2.872 -8.708 -2.055 1.00 97.50 84 LEU A C 1
ATOM 626 O O . LEU A 1 84 ? -3.655 -8.849 -1.119 1.00 97.50 84 LEU A O 1
ATOM 630 N N . GLN A 1 85 ? -1.913 -9.600 -2.325 1.00 97.31 85 GLN A N 1
ATOM 631 C CA . GLN A 1 85 ? -1.633 -10.746 -1.455 1.00 97.31 85 GLN A CA 1
ATOM 632 C C . GLN A 1 85 ? -1.059 -10.304 -0.103 1.00 97.31 85 GLN A C 1
ATOM 634 O O . GLN A 1 85 ? -1.452 -10.839 0.929 1.00 97.31 85 GLN A O 1
ATOM 639 N N . ALA A 1 86 ? -0.157 -9.318 -0.087 1.00 97.12 86 ALA A N 1
ATOM 640 C CA . ALA A 1 86 ? 0.359 -8.735 1.152 1.00 97.12 86 ALA A CA 1
ATOM 641 C C . ALA A 1 86 ? -0.767 -8.120 1.998 1.00 97.12 86 ALA A C 1
ATOM 643 O O . ALA A 1 86 ? -0.883 -8.434 3.182 1.00 97.12 86 ALA A O 1
ATOM 644 N N . ARG A 1 87 ? -1.630 -7.318 1.361 1.00 97.44 87 ARG A N 1
ATOM 645 C CA . ARG A 1 87 ? -2.832 -6.724 1.957 1.00 97.44 87 ARG A CA 1
ATOM 646 C C . ARG A 1 87 ? -3.777 -7.784 2.514 1.00 97.44 87 ARG A C 1
ATOM 648 O O . ARG A 1 87 ? -4.219 -7.658 3.648 1.00 97.44 87 ARG A O 1
ATOM 655 N N . ALA A 1 88 ? -4.071 -8.830 1.740 1.00 96.25 88 ALA A N 1
ATOM 656 C CA . ALA A 1 88 ? -4.991 -9.889 2.150 1.00 96.25 88 ALA A CA 1
ATOM 657 C C . ALA A 1 88 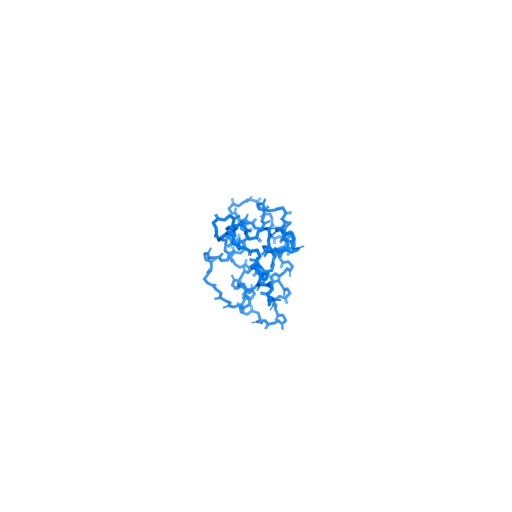? -4.526 -10.599 3.430 1.00 96.25 88 ALA A C 1
ATOM 659 O O . ALA A 1 88 ? -5.344 -10.851 4.311 1.00 96.25 88 ALA A O 1
ATOM 660 N N . ASP A 1 89 ? -3.224 -10.862 3.566 1.00 96.44 89 ASP A N 1
ATOM 661 C CA . ASP A 1 89 ? -2.667 -11.449 4.788 1.00 96.44 89 ASP A CA 1
ATOM 662 C C . ASP A 1 89 ? -2.861 -10.535 6.005 1.00 96.44 89 ASP A C 1
ATOM 664 O O . ASP A 1 89 ? -3.223 -11.015 7.079 1.00 96.44 89 ASP A O 1
ATOM 668 N N . VAL A 1 90 ? -2.642 -9.224 5.847 1.00 96.94 90 VAL A N 1
ATOM 669 C CA . VAL A 1 90 ? -2.849 -8.243 6.926 1.00 96.94 90 VAL A CA 1
ATOM 670 C C . VAL A 1 90 ? -4.325 -8.159 7.293 1.00 96.94 90 VAL A C 1
ATOM 672 O O . VAL A 1 90 ? -4.673 -8.246 8.466 1.00 96.94 90 VAL A O 1
ATOM 675 N N . PHE A 1 91 ? -5.209 -8.059 6.301 1.00 95.94 91 PHE A N 1
ATOM 676 C CA . PHE A 1 91 ? -6.651 -7.953 6.529 1.00 95.94 91 PHE A CA 1
ATOM 677 C C . PHE A 1 91 ? -7.197 -9.214 7.195 1.00 95.94 91 PHE A C 1
ATOM 679 O O . PHE A 1 91 ? -8.025 -9.117 8.093 1.00 95.94 91 PHE A O 1
ATOM 686 N N . HIS A 1 92 ? -6.679 -10.391 6.835 1.00 95.31 92 HIS A N 1
ATOM 687 C CA . HIS A 1 92 ? -7.034 -11.636 7.504 1.00 95.31 92 HIS A CA 1
ATOM 688 C C . HIS A 1 92 ? -6.631 -11.632 8.986 1.00 95.31 92 HIS A C 1
ATOM 690 O O . HIS A 1 92 ? -7.443 -11.985 9.839 1.00 95.31 92 HIS A O 1
ATOM 696 N N . ARG A 1 93 ? -5.410 -11.180 9.310 1.00 93.31 93 ARG A N 1
ATOM 697 C CA . ARG A 1 93 ? -4.949 -11.035 10.705 1.00 93.31 93 ARG A CA 1
ATOM 698 C C . ARG A 1 93 ? -5.776 -10.005 11.480 1.00 93.31 93 ARG A C 1
ATOM 700 O O . ARG A 1 93 ? -6.061 -10.222 12.653 1.00 93.31 93 ARG A O 1
ATOM 707 N N . ALA A 1 94 ? -6.180 -8.924 10.815 1.00 90.38 94 ALA A N 1
ATOM 708 C CA . ALA A 1 94 ? -7.005 -7.852 11.369 1.00 90.38 94 ALA A CA 1
ATOM 709 C C . ALA A 1 94 ? -8.519 -8.153 11.361 1.00 90.38 94 ALA A C 1
ATOM 711 O O . ALA A 1 94 ? -9.294 -7.330 11.837 1.00 90.38 94 ALA A O 1
ATOM 712 N N . GLN A 1 95 ? -8.943 -9.314 10.842 1.00 89.94 95 GLN A N 1
ATOM 713 C CA . GLN A 1 95 ? -10.351 -9.731 10.722 1.00 89.94 95 GLN A CA 1
ATOM 714 C C . GLN A 1 95 ? -11.222 -8.774 9.883 1.00 89.94 95 GLN A C 1
ATOM 716 O O . GLN A 1 95 ? -12.408 -8.595 10.149 1.00 89.94 95 GLN A O 1
ATOM 721 N N . LEU A 1 96 ? -10.633 -8.172 8.848 1.00 85.12 96 LEU A N 1
ATOM 722 C CA . LEU A 1 96 ? -11.295 -7.265 7.911 1.00 85.12 96 LEU A CA 1
ATOM 723 C C . LEU A 1 96 ? -11.767 -8.020 6.655 1.00 85.12 96 LEU A C 1
ATOM 725 O O . LEU A 1 96 ? -11.096 -8.937 6.173 1.00 85.12 96 LEU A O 1
ATOM 729 N N . GLU A 1 97 ? -12.919 -7.633 6.101 1.00 74.94 97 GLU A N 1
ATOM 730 C CA . GLU A 1 97 ? -13.473 -8.248 4.887 1.00 74.94 97 GLU A CA 1
ATOM 731 C C . GLU A 1 97 ? -12.690 -7.830 3.627 1.00 74.94 97 GLU A C 1
ATOM 733 O O . GLU A 1 97 ? -12.310 -6.676 3.453 1.00 74.94 97 GLU A O 1
ATOM 738 N N . GLN A 1 98 ? -12.444 -8.775 2.710 1.00 59.06 98 GLN A N 1
ATOM 739 C CA . GLN A 1 98 ? -11.522 -8.581 1.574 1.00 59.06 98 GLN A CA 1
ATOM 740 C C . GLN A 1 98 ? -12.025 -7.625 0.477 1.00 59.06 98 GLN A C 1
ATOM 742 O O . GLN A 1 98 ? -11.214 -7.215 -0.361 1.00 59.06 98 GLN A O 1
ATOM 747 N N . GLY A 1 99 ? -13.324 -7.305 0.486 1.00 55.84 99 GLY A N 1
ATOM 748 C CA . GLY A 1 99 ? -14.016 -6.438 -0.477 1.00 55.84 99 GLY A CA 1
ATOM 749 C C . GLY A 1 99 ? -14.309 -5.028 0.037 1.00 55.84 99 GLY A C 1
ATOM 750 O O . GLY A 1 99 ? -15.129 -4.339 -0.566 1.00 55.84 99 GLY A O 1
ATOM 751 N N . ALA A 1 100 ? -13.681 -4.649 1.153 1.00 47.25 100 ALA A N 1
ATOM 752 C CA . ALA A 1 100 ? -13.635 -3.285 1.643 1.00 47.25 100 ALA A CA 1
ATOM 753 C C . ALA A 1 100 ? -12.615 -2.477 0.829 1.00 47.25 100 ALA A C 1
ATOM 755 O O . ALA A 1 100 ? -11.400 -2.802 0.856 1.00 47.25 100 ALA A O 1
#

pLDDT: mean 84.31, std 19.9, range [37.84, 98.19]